Protein AF-A0A3S9PJU3-F1 (afdb_monomer_lite)

InterPro domains:
  IPR007278 Domain of unknown function DUF397 [PF04149] (6-26)
  IPR007278 Domain of unknown function DUF397 [PF04149] (27-77)

Radius of gyration: 15.78 Å; chains: 1; bounding box: 33×41×31 Å

Structure (mmCIF, N/CA/C/O backbone):
data_AF-A0A3S9PJU3-F1
#
_entry.id   AF-A0A3S9PJU3-F1
#
loop_
_atom_site.group_PDB
_atom_site.id
_atom_site.type_symbol
_atom_site.label_atom_id
_atom_site.label_alt_id
_atom_site.label_comp_id
_atom_site.label_asym_id
_atom_site.label_entity_id
_atom_site.label_seq_id
_atom_site.pdbx_PDB_ins_code
_atom_site.Cartn_x
_atom_site.Cartn_y
_atom_site.Cartn_z
_atom_site.occupancy
_atom_site.B_iso_or_equiv
_atom_site.auth_seq_id
_atom_site.auth_comp_id
_atom_site.auth_asym_id
_atom_site.auth_atom_id
_atom_site.pdbx_PDB_model_num
ATOM 1 N N . MET A 1 1 ? -11.289 23.715 -10.747 1.00 32.50 1 MET A N 1
ATOM 2 C CA . MET A 1 1 ? -9.825 23.875 -10.859 1.00 32.50 1 MET A CA 1
ATOM 3 C C . MET A 1 1 ? -9.212 22.476 -10.802 1.00 32.50 1 MET A C 1
ATOM 5 O O . MET A 1 1 ? -9.248 21.874 -9.739 1.00 32.50 1 MET A O 1
ATOM 9 N N . ARG A 1 2 ? -8.793 21.893 -11.933 1.00 45.12 2 ARG A N 1
ATOM 10 C CA . ARG A 1 2 ? -7.965 20.671 -11.945 1.00 45.12 2 ARG A CA 1
ATOM 11 C C . ARG A 1 2 ? -6.547 21.145 -12.223 1.00 45.12 2 ARG A C 1
ATOM 13 O O . ARG A 1 2 ? -6.330 21.788 -13.241 1.00 45.12 2 ARG A O 1
ATOM 20 N N . SER A 1 3 ? -5.646 20.938 -11.275 1.00 44.91 3 SER A N 1
ATOM 21 C CA . SER A 1 3 ? -4.245 21.314 -11.431 1.00 44.91 3 SER A CA 1
ATOM 22 C C . SER A 1 3 ? -3.522 20.133 -12.064 1.00 44.91 3 SER A C 1
ATOM 24 O O . SER A 1 3 ? -3.217 19.162 -11.374 1.00 44.91 3 SER A O 1
ATOM 26 N N . ASP A 1 4 ? -3.300 20.193 -13.373 1.00 49.00 4 ASP A N 1
ATOM 27 C CA . ASP A 1 4 ? -2.432 19.253 -14.076 1.00 49.00 4 ASP A CA 1
ATOM 28 C C . ASP A 1 4 ? -0.984 19.515 -13.633 1.00 49.00 4 ASP A C 1
ATOM 30 O O . ASP A 1 4 ? -0.375 20.525 -13.990 1.00 49.00 4 ASP A O 1
ATOM 34 N N . ILE A 1 5 ? -0.446 18.643 -12.776 1.00 54.19 5 ILE A N 1
ATOM 35 C CA . ILE A 1 5 ? 0.937 18.746 -12.299 1.00 54.19 5 ILE A CA 1
ATOM 36 C C . ILE A 1 5 ? 1.856 18.281 -13.433 1.00 54.19 5 ILE A C 1
ATOM 38 O O . ILE A 1 5 ? 2.030 17.084 -13.658 1.00 54.19 5 ILE A O 1
ATOM 42 N N . ALA A 1 6 ? 2.450 19.236 -14.153 1.00 50.41 6 ALA A N 1
ATOM 43 C CA . ALA A 1 6 ? 3.518 18.963 -15.106 1.00 50.41 6 ALA A CA 1
ATOM 44 C C . ALA A 1 6 ? 4.783 18.560 -14.336 1.00 50.41 6 ALA A C 1
ATOM 46 O O . ALA A 1 6 ? 5.429 19.377 -13.680 1.00 50.41 6 ALA A O 1
ATOM 47 N N . TRP A 1 7 ? 5.111 17.273 -14.381 1.00 53.12 7 TRP A N 1
ATOM 48 C CA . TRP A 1 7 ? 6.312 16.738 -13.755 1.00 53.12 7 TRP A CA 1
ATOM 49 C C . TRP A 1 7 ? 7.575 17.281 -14.442 1.00 53.12 7 TRP A C 1
ATOM 51 O O . TRP A 1 7 ? 7.687 17.239 -15.669 1.00 53.12 7 TRP A O 1
ATOM 61 N N . GLN A 1 8 ? 8.548 17.747 -13.653 1.00 50.19 8 GLN A N 1
ATOM 62 C CA . GLN A 1 8 ? 9.878 18.123 -14.136 1.00 50.19 8 GLN A CA 1
ATOM 63 C C . GLN A 1 8 ? 10.971 17.392 -13.351 1.00 50.19 8 GLN A C 1
ATOM 65 O O . GLN A 1 8 ? 11.002 17.417 -12.122 1.00 50.19 8 GLN A O 1
ATOM 70 N N . LYS A 1 9 ? 11.900 16.774 -14.088 1.00 43.91 9 LYS A N 1
ATOM 71 C CA . LYS A 1 9 ? 13.085 16.102 -13.542 1.00 43.91 9 LYS A CA 1
ATOM 72 C C . LYS A 1 9 ? 14.118 17.136 -13.072 1.00 43.91 9 LYS A C 1
ATOM 74 O O . LYS A 1 9 ? 14.416 18.078 -13.805 1.00 43.91 9 LYS A O 1
ATOM 79 N N . SER A 1 10 ? 14.677 16.942 -11.877 1.00 45.72 10 SER A N 1
ATOM 80 C CA . SER A 1 10 ? 15.758 17.778 -11.332 1.00 45.72 10 SER A CA 1
ATOM 81 C C . SER A 1 10 ? 17.106 17.470 -11.999 1.00 45.72 10 SER A C 1
ATOM 83 O O . SER A 1 10 ? 17.374 16.333 -12.386 1.00 45.72 10 SER A O 1
ATOM 85 N N . SER A 1 11 ? 17.980 18.474 -12.097 1.00 48.91 11 SER A N 1
ATOM 86 C CA . SER A 1 11 ? 19.319 18.373 -12.699 1.00 48.91 11 SER A CA 1
ATOM 87 C C . SER A 1 11 ? 20.330 17.558 -11.877 1.00 48.91 11 SER A C 1
ATOM 89 O O . SER A 1 11 ? 21.408 17.257 -12.381 1.00 48.91 11 SER A O 1
ATOM 91 N N . TYR A 1 12 ? 19.991 17.175 -10.642 1.00 49.94 12 TYR A N 1
ATOM 92 C CA . TYR A 1 12 ? 20.833 16.343 -9.768 1.00 49.94 12 TYR A CA 1
ATOM 93 C C . TYR A 1 12 ? 20.582 14.833 -9.910 1.00 49.94 12 TYR A C 1
ATOM 95 O O . TYR A 1 12 ? 21.278 14.034 -9.287 1.00 49.94 12 TYR A O 1
ATOM 103 N N . SER A 1 13 ? 19.609 14.416 -10.724 1.00 52.84 13 SER A N 1
ATOM 104 C CA . SER A 1 13 ? 19.313 12.999 -10.956 1.00 52.84 13 SER A CA 1
ATOM 105 C C . SER A 1 13 ? 20.344 12.385 -11.917 1.00 52.84 13 SER A C 1
ATOM 107 O O . SER A 1 13 ? 20.158 12.400 -13.133 1.00 52.84 13 SER A O 1
ATOM 109 N N . GLY A 1 14 ? 21.453 11.870 -11.373 1.00 45.03 14 GLY A N 1
ATOM 110 C CA . GLY A 1 14 ? 22.445 11.082 -12.115 1.00 45.03 14 GLY A CA 1
ATOM 111 C C . GLY A 1 14 ? 21.854 9.763 -12.630 1.00 45.03 14 GLY A C 1
ATOM 112 O O . GLY A 1 14 ? 21.003 9.168 -11.976 1.00 45.03 14 GLY A O 1
ATOM 113 N N . GLY A 1 15 ? 22.283 9.323 -13.818 1.00 50.03 15 GLY A N 1
ATOM 114 C CA . GLY A 1 15 ? 21.669 8.269 -14.649 1.00 50.03 15 GLY A CA 1
ATOM 115 C C . GLY A 1 15 ? 21.702 6.821 -14.136 1.00 50.03 15 GLY A C 1
ATOM 116 O O . GLY A 1 15 ? 21.819 5.908 -14.947 1.00 50.03 15 GLY A O 1
ATOM 117 N N . GLY A 1 16 ? 21.585 6.596 -12.829 1.00 52.97 16 GLY A N 1
ATOM 118 C CA . GLY A 1 16 ? 21.441 5.277 -12.216 1.00 52.97 16 GLY A CA 1
ATOM 119 C C . GLY A 1 16 ? 20.255 5.253 -11.258 1.00 52.97 16 GLY A C 1
ATOM 120 O O . GLY A 1 16 ? 20.433 5.533 -10.083 1.00 52.97 16 GLY A O 1
ATOM 121 N N . GLY A 1 17 ? 19.065 4.970 -11.795 1.00 54.75 17 GLY A N 1
ATOM 122 C CA . GLY A 1 17 ? 17.913 4.301 -11.160 1.00 54.75 17 GLY A CA 1
ATOM 123 C C . GLY 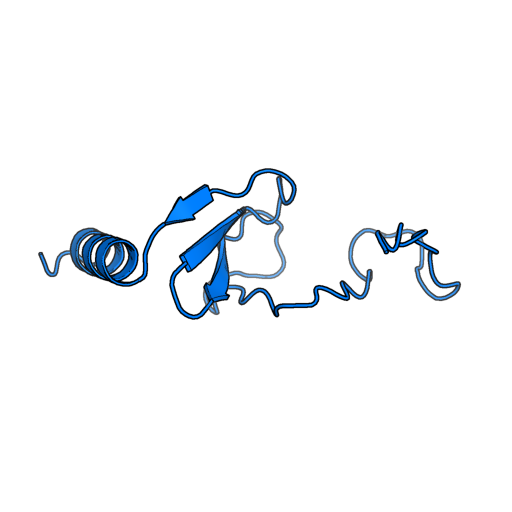A 1 17 ? 17.289 4.780 -9.839 1.00 54.75 17 GLY A C 1
ATOM 124 O O . GLY A 1 17 ? 16.087 4.624 -9.695 1.00 54.75 17 GLY A O 1
ATOM 125 N N . GLU A 1 18 ? 18.017 5.342 -8.872 1.00 53.78 18 GLU A N 1
ATOM 126 C CA . GLU A 1 18 ? 17.629 5.180 -7.455 1.00 53.78 18 GLU A CA 1
ATOM 127 C C . GLU A 1 18 ? 17.654 6.467 -6.609 1.00 53.78 18 GLU A C 1
ATOM 129 O O . GLU A 1 18 ? 17.603 6.414 -5.383 1.00 53.78 18 GLU A O 1
ATOM 134 N N . GLN A 1 19 ? 17.713 7.652 -7.223 1.00 46.34 19 GLN A N 1
ATOM 135 C CA . GLN A 1 19 ? 17.727 8.930 -6.482 1.00 46.34 19 GLN A CA 1
ATOM 136 C C . GLN A 1 19 ? 16.654 9.920 -6.953 1.00 46.34 19 GLN A C 1
ATOM 138 O O . GLN A 1 19 ? 16.869 11.133 -7.004 1.00 46.34 19 GLN A O 1
ATOM 143 N N . CYS A 1 20 ? 15.475 9.420 -7.317 1.00 49.88 20 CYS A N 1
ATOM 144 C CA . CYS A 1 20 ? 14.320 10.280 -7.553 1.00 49.88 20 CYS A CA 1
ATOM 145 C C . CYS A 1 20 ? 13.662 10.623 -6.208 1.00 49.88 20 CYS A C 1
ATOM 147 O O . CYS A 1 20 ? 13.165 9.744 -5.511 1.00 49.88 20 CYS A O 1
ATOM 149 N N . VAL A 1 21 ? 13.646 11.907 -5.835 1.00 45.16 21 VAL A N 1
ATOM 150 C CA . VAL A 1 21 ? 12.853 12.391 -4.695 1.00 45.16 21 VAL A CA 1
ATOM 151 C C . VAL A 1 21 ? 11.376 12.310 -5.083 1.00 45.16 21 VAL A C 1
ATOM 153 O O . VAL A 1 21 ? 10.877 13.134 -5.851 1.00 45.16 21 VAL A O 1
ATOM 156 N N . GLU A 1 22 ? 10.677 11.294 -4.580 1.00 49.16 22 GLU A N 1
ATOM 157 C CA . GLU A 1 22 ? 9.238 11.132 -4.784 1.00 49.16 22 GLU A CA 1
ATOM 158 C C . GLU A 1 22 ? 8.467 12.104 -3.881 1.00 49.16 22 GLU A C 1
ATOM 160 O O . GLU A 1 22 ? 8.277 11.865 -2.689 1.00 49.16 22 GLU A O 1
ATOM 165 N N . ILE A 1 23 ? 7.987 13.211 -4.450 1.00 43.19 23 ILE A N 1
ATOM 166 C CA . ILE A 1 23 ? 7.028 14.089 -3.769 1.00 43.19 23 ILE A CA 1
ATOM 167 C C . ILE A 1 23 ? 5.635 13.487 -3.971 1.00 43.19 23 ILE A C 1
ATOM 169 O O . ILE A 1 23 ? 4.891 13.865 -4.874 1.00 43.19 23 ILE A O 1
ATOM 173 N N . SER A 1 24 ? 5.292 12.506 -3.140 1.00 49.72 24 SER A N 1
ATOM 174 C CA . SER A 1 24 ? 3.904 12.078 -2.974 1.00 49.72 24 SER A CA 1
ATOM 175 C C . SER A 1 24 ? 3.268 12.920 -1.868 1.00 49.72 24 SER A C 1
ATOM 177 O O . SER A 1 24 ? 3.860 13.131 -0.812 1.00 49.72 24 SER A O 1
ATOM 179 N N . ALA A 1 25 ? 2.051 13.422 -2.094 1.00 52.53 25 ALA A N 1
ATOM 180 C CA . ALA A 1 25 ? 1.312 14.193 -1.089 1.00 52.53 25 ALA A CA 1
ATOM 181 C C . ALA A 1 25 ? 0.991 13.377 0.185 1.00 52.53 25 ALA A C 1
ATOM 183 O O . ALA A 1 25 ? 0.522 13.938 1.173 1.00 52.53 25 ALA A O 1
ATOM 184 N N . VAL A 1 26 ? 1.243 12.061 0.161 1.00 59.31 26 VAL A N 1
ATOM 185 C CA . VAL A 1 26 ? 1.045 11.130 1.271 1.00 59.31 26 VAL A CA 1
ATOM 186 C C . VAL A 1 26 ? 2.253 10.190 1.343 1.00 59.31 26 VAL A C 1
ATOM 188 O O . VAL A 1 26 ? 2.487 9.468 0.375 1.00 59.31 26 VAL A O 1
ATOM 191 N N . PRO A 1 27 ? 3.013 10.166 2.454 1.00 75.44 27 PRO A N 1
ATOM 192 C CA . PRO A 1 27 ? 4.250 9.399 2.530 1.00 75.44 27 PRO A CA 1
ATOM 193 C C . PRO A 1 27 ? 3.969 7.893 2.466 1.00 75.44 27 PRO A C 1
ATOM 195 O O . PRO A 1 27 ? 3.227 7.350 3.288 1.00 75.44 27 PRO A O 1
ATOM 198 N N . TRP A 1 28 ? 4.582 7.213 1.497 1.00 83.06 28 TRP A N 1
ATOM 199 C CA . TRP A 1 28 ? 4.647 5.754 1.463 1.00 83.06 28 TRP A CA 1
ATOM 200 C C . TRP A 1 28 ? 5.635 5.260 2.516 1.00 83.06 28 TRP A C 1
ATOM 202 O O . TRP A 1 28 ? 6.771 5.727 2.596 1.00 83.06 28 TRP A O 1
ATOM 212 N N . GLN A 1 29 ? 5.206 4.300 3.327 1.00 82.44 29 GLN A N 1
ATOM 213 C CA . GLN A 1 29 ? 6.052 3.635 4.302 1.00 82.44 29 GLN A CA 1
ATOM 214 C C . GLN A 1 29 ? 6.522 2.293 3.735 1.00 82.44 29 GLN A C 1
ATOM 216 O O . GLN A 1 29 ? 5.720 1.378 3.531 1.00 82.44 29 GLN A O 1
ATOM 221 N N . LYS A 1 30 ? 7.834 2.164 3.535 1.00 76.62 30 LYS A N 1
ATOM 222 C CA . LYS A 1 30 ? 8.496 0.888 3.249 1.00 76.62 30 LYS A CA 1
ATOM 223 C C . LYS A 1 30 ? 8.677 0.089 4.547 1.00 76.62 30 LYS A C 1
ATOM 225 O O . LYS A 1 30 ? 8.862 0.663 5.622 1.00 76.62 30 LYS A O 1
ATOM 230 N N . SER A 1 31 ? 8.593 -1.236 4.470 1.00 69.12 31 SER A N 1
ATOM 231 C CA . SER A 1 31 ? 8.861 -2.110 5.619 1.00 69.12 31 SER A CA 1
ATOM 232 C C . SER A 1 31 ? 10.317 -1.992 6.084 1.00 69.12 31 SER A C 1
ATOM 234 O O . SER A 1 31 ? 11.222 -1.902 5.266 1.00 69.12 31 SER A O 1
ATOM 236 N N . SER A 1 32 ? 10.584 -2.081 7.388 1.00 69.00 32 SER A N 1
ATOM 237 C CA . SER A 1 32 ? 11.960 -2.168 7.908 1.00 69.00 32 SER A CA 1
ATOM 238 C C . SER A 1 32 ? 12.645 -3.509 7.610 1.00 69.00 32 SER A C 1
ATOM 240 O O . SER A 1 32 ? 13.846 -3.643 7.817 1.00 69.00 32 SER A O 1
ATOM 242 N N . HIS A 1 33 ? 11.892 -4.508 7.138 1.00 68.62 33 HIS A N 1
ATOM 243 C CA . HIS A 1 33 ? 12.427 -5.792 6.672 1.00 68.62 33 HIS A CA 1
ATOM 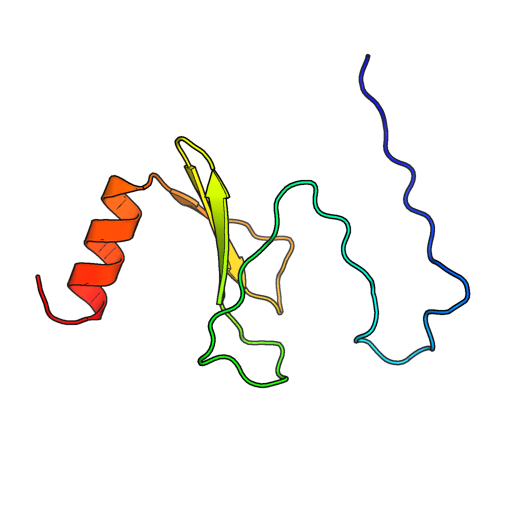244 C C . HIS A 1 33 ? 12.846 -5.769 5.196 1.00 68.62 33 HIS A C 1
ATOM 246 O O . HIS A 1 33 ? 13.445 -6.725 4.709 1.00 68.62 33 HIS A O 1
ATOM 252 N N . SER A 1 34 ? 12.524 -4.690 4.488 1.00 66.19 34 SER A N 1
ATOM 253 C CA . SER A 1 34 ? 12.922 -4.470 3.107 1.00 66.19 34 SER A CA 1
ATOM 254 C C . SER A 1 34 ? 14.364 -3.965 3.046 1.00 66.19 34 SER A C 1
ATOM 256 O O . SER A 1 34 ? 14.690 -2.939 3.638 1.00 66.19 34 SER A O 1
ATOM 258 N N . GLY A 1 35 ? 15.228 -4.695 2.337 1.00 67.25 35 GLY A N 1
ATOM 259 C CA . GLY A 1 35 ? 16.586 -4.247 2.013 1.00 67.25 35 GLY A CA 1
ATOM 260 C C . GLY A 1 35 ? 16.607 -3.206 0.886 1.00 67.25 35 GLY A C 1
ATOM 261 O O . GLY A 1 35 ? 15.570 -2.679 0.491 1.00 67.25 35 GLY A O 1
ATOM 262 N N . GLY A 1 36 ? 17.788 -2.942 0.322 1.00 65.50 36 GLY A N 1
ATOM 263 C CA . GLY A 1 36 ? 17.976 -2.001 -0.795 1.00 65.50 36 GLY A CA 1
ATOM 264 C C . GLY A 1 36 ? 17.468 -2.484 -2.162 1.00 65.50 36 GLY A C 1
ATOM 265 O O . GLY A 1 36 ? 17.961 -2.006 -3.169 1.00 65.50 36 GLY A O 1
ATOM 266 N N . GLY A 1 37 ? 16.555 -3.458 -2.211 1.00 66.31 37 GLY A N 1
ATOM 267 C CA . GLY A 1 37 ? 16.015 -4.011 -3.457 1.00 66.31 37 GLY A CA 1
ATOM 268 C C . GLY A 1 37 ? 14.624 -3.478 -3.808 1.00 66.31 37 GLY A C 1
ATOM 269 O O . GLY A 1 37 ? 13.969 -2.807 -3.007 1.00 66.31 37 GLY A O 1
ATOM 270 N N . GLU A 1 38 ? 14.142 -3.839 -4.997 1.00 64.75 38 GLU A N 1
ATOM 271 C CA . GLU A 1 38 ? 12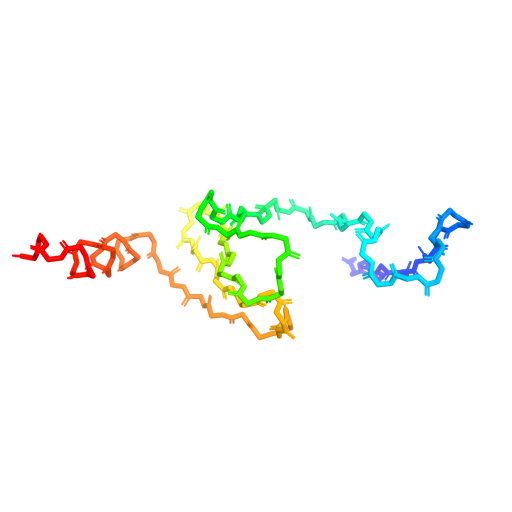.879 -3.337 -5.566 1.00 64.75 38 GLU A CA 1
ATOM 272 C C . GLU A 1 38 ? 11.657 -4.232 -5.280 1.00 64.75 38 GLU A C 1
ATOM 274 O O . GLU A 1 38 ? 10.539 -3.888 -5.627 1.00 64.75 38 GLU A O 1
ATOM 279 N N . GLN A 1 39 ? 11.815 -5.345 -4.563 1.00 73.44 39 GLN A N 1
ATOM 280 C CA . GLN A 1 39 ? 10.729 -6.303 -4.275 1.00 73.44 39 GLN A CA 1
ATOM 281 C C . GLN A 1 39 ? 10.076 -6.042 -2.912 1.00 73.44 39 GLN A C 1
ATOM 283 O O . GLN A 1 39 ? 9.934 -6.931 -2.068 1.00 73.44 39 GLN A O 1
ATOM 288 N N . CYS A 1 40 ? 9.774 -4.776 -2.643 1.00 80.44 40 CYS A N 1
ATOM 289 C CA . CYS A 1 40 ? 9.296 -4.331 -1.341 1.00 80.44 40 CYS A CA 1
ATOM 290 C C . CYS A 1 40 ? 7.804 -4.018 -1.383 1.00 80.44 40 CYS A C 1
ATOM 292 O O . CYS A 1 40 ? 7.319 -3.420 -2.335 1.00 80.44 40 CYS A O 1
ATOM 294 N N . VAL A 1 41 ? 7.086 -4.370 -0.314 1.00 82.81 41 VAL A N 1
ATOM 295 C CA . VAL A 1 41 ? 5.706 -3.917 -0.114 1.00 82.81 41 VAL A CA 1
ATOM 296 C C . VAL A 1 41 ? 5.726 -2.577 0.609 1.00 82.81 41 VAL A C 1
ATOM 298 O O . VAL A 1 41 ? 6.344 -2.432 1.671 1.00 82.81 41 VAL A O 1
ATOM 301 N N . GLU A 1 42 ? 5.012 -1.609 0.049 1.00 86.44 42 GLU A N 1
ATOM 302 C CA . GLU A 1 42 ? 4.873 -0.260 0.583 1.00 86.44 42 GLU A CA 1
ATOM 303 C C . GLU A 1 42 ? 3.413 0.039 0.901 1.00 86.44 42 GLU A C 1
ATOM 305 O O . GLU A 1 42 ? 2.494 -0.400 0.204 1.00 86.44 42 GLU A O 1
ATOM 310 N N . ILE A 1 43 ? 3.195 0.795 1.975 1.00 89.44 43 ILE A N 1
ATOM 311 C CA . ILE A 1 43 ? 1.856 1.099 2.477 1.00 89.44 43 ILE A CA 1
ATOM 312 C C . ILE A 1 43 ? 1.701 2.606 2.654 1.00 89.44 43 ILE A C 1
ATOM 314 O O . ILE A 1 43 ? 2.595 3.269 3.172 1.00 89.44 43 ILE A O 1
ATOM 318 N N . SER A 1 44 ? 0.541 3.140 2.283 1.00 90.75 44 SER A N 1
ATOM 319 C CA . SER A 1 44 ? 0.160 4.528 2.542 1.00 90.75 44 SER A CA 1
ATOM 320 C C . SER A 1 44 ? -1.177 4.579 3.281 1.00 90.75 44 SER A C 1
ATOM 322 O O . SER A 1 44 ? -2.211 4.103 2.795 1.00 90.75 44 SER A O 1
ATOM 324 N N . ALA A 1 45 ? -1.148 5.114 4.502 1.00 89.50 45 ALA A N 1
ATOM 325 C CA . ALA A 1 45 ? -2.304 5.170 5.385 1.00 89.50 45 ALA A CA 1
ATOM 326 C C . ALA A 1 45 ? -3.057 6.498 5.246 1.00 89.50 45 ALA A C 1
ATOM 328 O O . ALA A 1 45 ? -2.477 7.576 5.348 1.00 89.50 45 ALA A O 1
ATOM 329 N N . HIS A 1 46 ? -4.373 6.400 5.080 1.00 86.81 46 HIS A N 1
ATOM 330 C CA . HIS A 1 46 ? -5.311 7.517 5.040 1.00 86.81 46 HIS A CA 1
ATOM 331 C C . HIS A 1 46 ? -6.398 7.306 6.110 1.00 86.81 46 HIS A C 1
ATOM 333 O O . HIS A 1 46 ? -6.544 6.190 6.619 1.00 86.81 46 HIS A O 1
ATOM 339 N N . PRO A 1 47 ? -7.213 8.327 6.445 1.00 88.56 47 PRO A N 1
ATOM 340 C CA . PRO A 1 47 ? -8.221 8.210 7.504 1.00 88.56 47 PRO A CA 1
ATOM 341 C C . PRO A 1 47 ? -9.184 7.016 7.363 1.00 88.56 47 PRO A C 1
ATOM 343 O O . PRO A 1 47 ? -9.586 6.426 8.364 1.00 88.56 47 PRO A O 1
ATOM 346 N N . HIS A 1 48 ? -9.532 6.624 6.132 1.00 90.44 48 HIS A N 1
ATOM 347 C CA . HIS A 1 48 ? -10.498 5.546 5.870 1.00 90.44 48 HIS A CA 1
ATOM 348 C C . HIS A 1 48 ? -9.990 4.456 4.925 1.00 90.44 48 HIS A C 1
ATOM 350 O O . HIS A 1 48 ? -10.674 3.450 4.722 1.00 90.44 48 HIS A O 1
ATOM 356 N N . THR A 1 49 ? -8.795 4.627 4.367 1.00 94.06 49 THR A N 1
ATOM 357 C CA . THR A 1 49 ? -8.236 3.732 3.357 1.00 94.06 49 THR A CA 1
ATOM 358 C C . THR A 1 49 ? -6.771 3.441 3.635 1.00 94.06 49 THR A C 1
ATOM 360 O O . THR A 1 49 ? -6.039 4.249 4.201 1.00 94.06 49 THR A O 1
ATOM 363 N N . ILE A 1 50 ? -6.346 2.255 3.229 1.00 93.69 50 ILE A N 1
ATOM 364 C CA . ILE A 1 50 ? -4.952 1.839 3.181 1.00 93.69 50 ILE A CA 1
ATOM 365 C C . ILE A 1 50 ? -4.661 1.515 1.723 1.00 93.69 50 ILE A C 1
ATOM 367 O O . ILE A 1 50 ? -5.373 0.703 1.130 1.00 93.69 50 ILE A O 1
ATOM 371 N N . ALA A 1 51 ? -3.653 2.164 1.155 1.00 93.56 51 ALA A N 1
ATOM 372 C CA . ALA A 1 51 ? -3.133 1.847 -0.164 1.00 93.56 51 ALA A CA 1
ATOM 373 C C . ALA A 1 51 ? -1.889 0.967 -0.013 1.00 93.56 51 ALA A C 1
ATOM 375 O O . ALA A 1 51 ? -1.078 1.199 0.884 1.00 93.56 51 ALA A O 1
ATOM 376 N N . ILE A 1 52 ? -1.766 -0.046 -0.863 1.00 91.00 52 ILE A N 1
ATOM 377 C CA . ILE A 1 52 ? -0.676 -1.022 -0.862 1.00 91.00 52 ILE A CA 1
ATOM 378 C 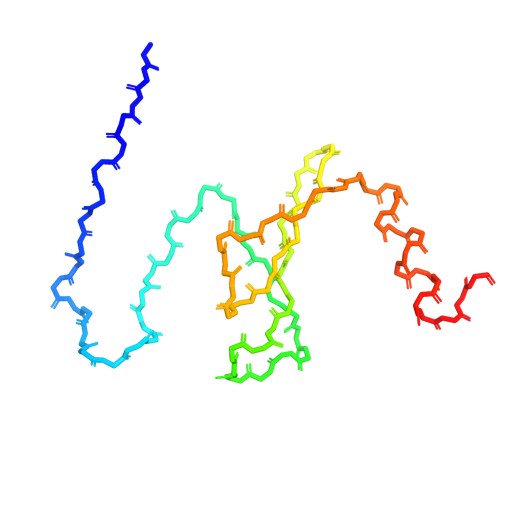C . ILE A 1 52 ? -0.152 -1.115 -2.291 1.00 91.00 52 ILE A C 1
ATOM 380 O O . ILE A 1 52 ? -0.952 -1.216 -3.226 1.00 91.00 52 ILE A O 1
ATOM 384 N N . ARG A 1 53 ? 1.169 -1.081 -2.454 1.00 89.69 53 ARG A N 1
ATOM 385 C CA . ARG A 1 53 ? 1.841 -1.301 -3.740 1.00 89.69 53 ARG A CA 1
ATOM 386 C C . ARG A 1 53 ? 3.111 -2.120 -3.553 1.00 89.69 53 ARG A C 1
ATOM 388 O O . ARG A 1 53 ? 3.642 -2.194 -2.442 1.00 89.69 53 ARG A O 1
ATOM 395 N N . GLU A 1 54 ? 3.592 -2.687 -4.646 1.00 84.56 54 GLU A N 1
ATOM 396 C CA . GLU A 1 54 ? 4.939 -3.248 -4.740 1.00 84.56 54 GLU A CA 1
ATOM 397 C C . GLU A 1 54 ? 5.876 -2.195 -5.347 1.00 84.56 54 GLU A C 1
ATOM 399 O O . GLU A 1 54 ? 5.459 -1.400 -6.194 1.00 84.56 54 GLU A O 1
ATOM 404 N N . SER A 1 55 ? 7.118 -2.130 -4.866 1.00 82.50 55 SER A N 1
ATOM 405 C CA . SER A 1 55 ? 8.091 -1.125 -5.310 1.00 82.50 55 SER A CA 1
ATOM 406 C C . SER A 1 55 ? 8.541 -1.322 -6.766 1.00 82.50 55 SER A C 1
ATOM 408 O O . SER A 1 55 ? 8.884 -0.332 -7.405 1.00 82.50 55 SER A O 1
ATOM 410 N N . ASP A 1 56 ? 8.513 -2.546 -7.300 1.00 81.44 56 ASP A N 1
ATOM 411 C CA . ASP A 1 56 ? 8.885 -2.878 -8.686 1.00 81.44 56 ASP A CA 1
ATOM 412 C C . ASP A 1 56 ? 7.750 -2.617 -9.693 1.00 81.44 56 ASP A C 1
ATOM 414 O O . ASP A 1 56 ? 8.002 -2.415 -10.884 1.00 81.44 56 ASP A O 1
ATOM 418 N N . ILE A 1 57 ? 6.500 -2.544 -9.221 1.00 84.06 57 ILE A N 1
ATOM 419 C CA . ILE A 1 57 ? 5.322 -2.166 -10.015 1.00 84.06 57 ILE A CA 1
ATOM 420 C C . ILE A 1 57 ? 4.524 -1.058 -9.290 1.00 84.06 57 ILE A C 1
ATOM 422 O O . ILE A 1 57 ? 3.358 -1.240 -8.923 1.00 84.06 57 ILE A O 1
ATOM 426 N N . PRO A 1 58 ? 5.102 0.149 -9.114 1.00 80.94 58 PRO A N 1
ATOM 427 C CA . PRO A 1 58 ? 4.544 1.187 -8.239 1.00 80.94 58 PRO A CA 1
ATOM 428 C C . PRO A 1 58 ? 3.256 1.835 -8.773 1.00 80.94 58 PRO A C 1
ATOM 430 O O . PRO A 1 58 ? 2.617 2.620 -8.067 1.00 80.94 58 PRO A O 1
ATOM 433 N N . THR A 1 59 ? 2.882 1.541 -10.021 1.00 84.88 59 THR A N 1
ATOM 434 C CA . THR A 1 59 ? 1.670 2.040 -10.685 1.00 84.88 59 THR A CA 1
ATOM 435 C C . THR A 1 59 ? 0.427 1.216 -10.356 1.00 84.88 59 THR A C 1
ATOM 437 O O . THR A 1 59 ? -0.689 1.701 -10.557 1.00 84.88 59 THR A O 1
ATOM 440 N N . VAL A 1 60 ? 0.591 -0.002 -9.832 1.00 86.31 60 VAL A N 1
ATOM 441 C CA . VAL A 1 60 ? -0.521 -0.869 -9.435 1.00 86.31 60 VAL A CA 1
ATOM 442 C C . VAL A 1 60 ? -0.745 -0.721 -7.935 1.00 86.31 60 VAL A C 1
ATOM 444 O O . VAL A 1 60 ? 0.067 -1.145 -7.118 1.00 86.31 60 VAL A O 1
ATOM 447 N N . VAL A 1 61 ? -1.871 -0.107 -7.569 1.00 90.62 61 VAL A N 1
ATOM 448 C CA . VAL A 1 61 ? -2.225 0.169 -6.173 1.00 90.62 61 VAL A CA 1
ATOM 449 C C . VAL A 1 61 ? -3.494 -0.582 -5.798 1.00 90.62 61 VAL A C 1
ATOM 451 O O . VAL A 1 61 ? -4.562 -0.357 -6.371 1.00 90.62 61 VAL A O 1
ATOM 454 N N . VAL A 1 62 ? -3.394 -1.432 -4.779 1.00 92.56 62 VAL A N 1
ATOM 455 C CA . VAL A 1 62 ? -4.549 -2.079 -4.150 1.00 92.56 62 VAL A CA 1
ATOM 456 C C . VAL A 1 62 ? -4.994 -1.240 -2.960 1.00 92.56 62 VAL A C 1
ATOM 458 O O . VAL A 1 62 ? -4.172 -0.776 -2.171 1.00 92.56 62 VAL A O 1
ATOM 461 N N . THR A 1 63 ? -6.303 -1.048 -2.803 1.00 94.88 63 THR A N 1
ATOM 462 C CA . THR A 1 63 ? -6.864 -0.295 -1.676 1.00 94.88 63 THR A CA 1
ATOM 463 C C . THR A 1 63 ? -7.739 -1.172 -0.794 1.00 94.88 63 THR A C 1
ATOM 465 O O . THR A 1 63 ? -8.447 -2.066 -1.255 1.00 94.88 63 THR A O 1
ATOM 468 N N . THR A 1 64 ? -7.682 -0.925 0.509 1.00 95.88 64 THR A N 1
ATOM 469 C CA . THR A 1 64 ? -8.502 -1.612 1.511 1.00 95.88 64 THR A CA 1
ATOM 470 C C . THR A 1 64 ? -8.859 -0.665 2.654 1.00 95.88 64 THR A C 1
ATOM 472 O O . THR A 1 64 ? -8.466 0.500 2.658 1.00 95.88 64 THR A O 1
ATOM 475 N N . THR A 1 65 ? -9.619 -1.147 3.636 1.00 96.50 65 THR A N 1
ATOM 476 C CA . THR A 1 65 ? -9.972 -0.381 4.838 1.00 96.50 65 THR A CA 1
ATOM 477 C C . THR A 1 65 ? -9.065 -0.754 6.015 1.00 96.50 65 THR A C 1
ATOM 479 O O . THR A 1 65 ? -8.611 -1.901 6.098 1.00 96.50 65 THR A O 1
ATOM 482 N N . PRO A 1 66 ? -8.833 0.154 6.983 1.00 95.50 66 PRO A N 1
ATOM 483 C CA . PRO A 1 66 ? -8.026 -0.152 8.163 1.00 95.50 66 PRO A CA 1
ATOM 484 C C . PRO A 1 66 ? -8.467 -1.412 8.941 1.00 95.50 66 PRO A C 1
ATOM 486 O O . PRO A 1 66 ? -7.589 -2.186 9.326 1.00 95.50 66 PRO A O 1
ATOM 489 N N . PRO A 1 67 ? -9.774 -1.703 9.143 1.00 96.94 67 PRO A N 1
ATOM 490 C CA . PRO A 1 67 ? -10.196 -2.940 9.808 1.00 96.94 67 PRO A CA 1
ATOM 491 C C . PRO A 1 67 ? -9.822 -4.209 9.032 1.00 96.94 67 PRO A C 1
ATOM 493 O O . PRO A 1 67 ? -9.332 -5.169 9.625 1.00 96.94 67 PRO A O 1
ATOM 496 N N . ARG A 1 68 ? -9.993 -4.209 7.702 1.00 96.56 68 ARG A N 1
ATOM 497 C CA . ARG A 1 68 ? -9.630 -5.355 6.851 1.00 96.56 68 ARG A CA 1
ATOM 498 C C . ARG A 1 68 ? -8.124 -5.571 6.813 1.00 96.56 68 ARG A C 1
ATOM 500 O O . ARG A 1 68 ? -7.671 -6.707 6.904 1.00 96.56 68 ARG A O 1
ATOM 507 N N . PHE A 1 69 ? -7.354 -4.488 6.739 1.00 94.19 69 PHE A N 1
ATOM 508 C CA . PHE A 1 69 ? -5.899 -4.565 6.782 1.00 94.19 69 PHE A CA 1
ATOM 509 C C . PHE A 1 69 ? -5.397 -5.148 8.112 1.00 94.19 69 PHE A C 1
ATOM 511 O O . PHE A 1 69 ? -4.554 -6.040 8.115 1.00 94.19 69 PHE A O 1
ATOM 518 N N . ARG A 1 70 ? -5.966 -4.727 9.252 1.00 94.12 70 ARG A N 1
ATOM 519 C CA . ARG A 1 70 ? -5.635 -5.310 10.568 1.00 94.12 70 ARG A CA 1
ATOM 520 C C . ARG A 1 70 ? -5.935 -6.808 10.635 1.00 94.12 70 ARG A C 1
ATOM 522 O O . ARG A 1 70 ? -5.092 -7.559 11.121 1.00 94.12 70 ARG A O 1
ATOM 529 N N . ALA A 1 71 ? -7.098 -7.232 10.138 1.00 95.56 71 ALA A N 1
ATOM 530 C CA . ALA A 1 71 ? -7.476 -8.644 10.097 1.00 95.56 71 ALA A CA 1
ATOM 531 C C . ALA A 1 71 ? -6.507 -9.471 9.235 1.00 95.56 71 ALA A C 1
ATOM 533 O O . ALA A 1 71 ? -6.054 -10.531 9.665 1.00 95.56 71 ALA A O 1
ATOM 534 N N . LEU A 1 72 ? -6.114 -8.949 8.068 1.00 91.94 72 LEU A N 1
ATOM 535 C CA . LEU A 1 72 ? -5.112 -9.575 7.205 1.00 91.94 72 LEU A CA 1
ATOM 536 C C . LEU A 1 72 ? -3.776 -9.769 7.937 1.00 91.94 72 LEU A C 1
ATOM 538 O O . LEU A 1 72 ? -3.247 -10.877 7.965 1.00 91.94 72 LEU A O 1
ATOM 542 N N . ILE A 1 73 ? -3.245 -8.722 8.576 1.00 92.06 73 ILE A N 1
ATOM 543 C CA . ILE A 1 73 ? -1.968 -8.806 9.303 1.00 92.06 73 ILE A CA 1
ATOM 544 C C . ILE A 1 73 ? -2.042 -9.793 10.477 1.00 92.06 73 ILE A C 1
ATOM 546 O O . ILE A 1 73 ? -1.075 -10.516 10.729 1.00 92.06 73 ILE A O 1
ATOM 550 N N . ALA A 1 74 ? -3.170 -9.850 11.193 1.00 92.75 74 ALA A N 1
ATOM 551 C CA . ALA A 1 74 ? -3.380 -10.830 12.260 1.00 92.75 74 ALA A CA 1
ATOM 552 C C . ALA A 1 74 ? -3.365 -12.269 11.717 1.00 92.75 74 ALA A C 1
ATOM 554 O O . ALA A 1 74 ? -2.670 -13.124 12.272 1.00 92.75 74 ALA A O 1
ATOM 555 N N . SER A 1 75 ? -4.046 -12.497 10.588 1.00 93.31 75 SER A N 1
ATOM 556 C CA . SER A 1 75 ? -4.075 -13.788 9.897 1.00 93.31 75 SER A CA 1
ATOM 557 C C . SER A 1 75 ? -2.691 -14.224 9.418 1.00 93.31 75 SER A C 1
ATOM 559 O O . SER A 1 75 ? -2.296 -15.358 9.671 1.00 93.31 75 SER A O 1
ATOM 561 N N . VAL A 1 76 ? -1.927 -13.336 8.774 1.00 90.31 76 VAL A N 1
ATOM 562 C CA . VAL A 1 76 ? -0.582 -13.650 8.253 1.00 90.31 76 VAL A CA 1
ATOM 563 C C . VAL A 1 76 ? 0.408 -13.952 9.380 1.00 90.31 76 VAL A C 1
ATOM 565 O O . VAL A 1 76 ? 1.278 -14.804 9.234 1.00 90.31 76 VAL A O 1
ATOM 568 N N . ARG A 1 77 ? 0.264 -13.301 10.540 1.00 87.75 77 ARG A N 1
ATOM 569 C CA . ARG A 1 77 ? 1.110 -13.561 11.716 1.00 87.75 77 ARG A CA 1
ATOM 570 C C . ARG A 1 77 ? 0.776 -14.887 12.422 1.00 87.75 77 ARG A C 1
ATOM 572 O O . ARG A 1 77 ? 1.456 -15.235 13.383 1.00 87.75 77 ARG A O 1
ATOM 579 N N . GLY A 1 78 ? -0.280 -15.593 12.014 1.00 81.00 78 GLY A N 1
ATOM 580 C CA . GLY A 1 78 ? -0.764 -16.780 12.723 1.00 81.00 78 GLY A CA 1
ATOM 581 C C . GLY A 1 78 ? -1.394 -16.455 14.083 1.00 81.00 78 GLY A C 1
ATOM 582 O O . GLY A 1 78 ? -1.342 -17.276 14.992 1.00 81.00 78 GLY A O 1
ATOM 583 N N . ARG A 1 79 ? -1.947 -15.244 14.248 1.00 57.97 79 ARG A N 1
ATOM 584 C CA . ARG A 1 79 ? -2.699 -14.820 15.447 1.00 57.97 79 ARG A CA 1
ATOM 585 C C . ARG A 1 79 ? -4.197 -14.657 15.156 1.00 57.97 79 ARG A C 1
ATOM 587 O O . ARG A 1 79 ? -4.820 -13.761 15.723 1.00 57.97 79 ARG A O 1
ATOM 594 N N . ALA A 1 80 ? -4.718 -15.438 14.210 1.00 53.62 80 ALA A N 1
ATOM 595 C CA . ALA A 1 80 ? -6.145 -15.483 13.899 1.00 53.62 80 ALA A CA 1
ATOM 596 C C . ALA A 1 80 ? -6.921 -16.206 15.003 1.00 53.62 80 ALA A C 1
ATOM 598 O O . ALA A 1 80 ? -6.392 -17.221 15.509 1.00 53.62 80 ALA A O 1
#

Secondary 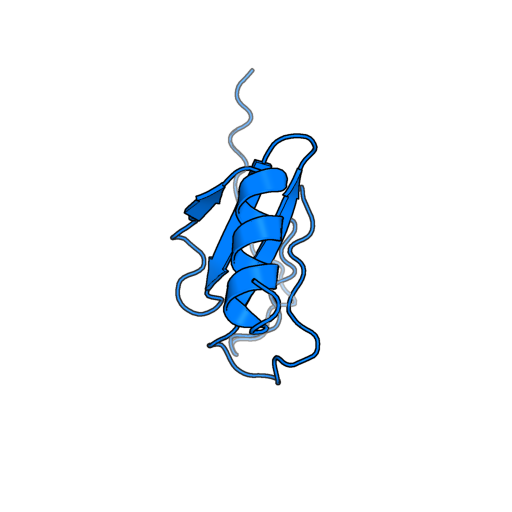structure (DSSP, 8-state):
----------TT--SSSS------SS--EE-TT--SSS--EEEEE-SS-EEEEESSSTT--EEE-HHHHHHHHHHHTT--

Foldseek 3Di:
DDDPDDDDDDPPDDDDDDPDPDPDVFDWDWDPPDDPDQQTWIWTDDPFKIWIDGSVCRVDIDIDGPVVVVVVVCVVVVND

pLDDT: mean 72.7, std 18.98, range [32.5, 96.94]

Organism: Streptomyces luteoverticillatus (NCBI:txid66425)

Sequence (80 aa):
MRSDIAWQKSSYSGGGG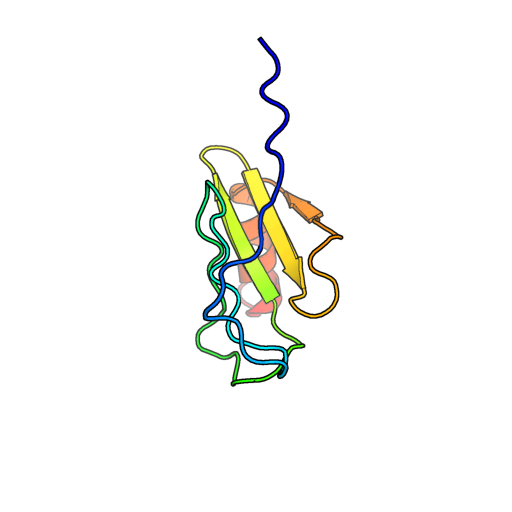EQCVEISAVPWQKSSHSGGGEQCVEISAHPHTIAIRESDIPTVVVTTTPPRFRALIASVRGRA